Protein AF-A0A2V6ASH2-F1 (afdb_monomer)

Solvent-accessible surface area (backbone atoms only — not comparable to full-atom values): 5348 Å² total; per-residue (Å²): 96,58,68,56,38,51,53,48,44,73,75,46,57,86,55,74,44,80,43,80,43,62,62,40,66,62,49,51,52,53,49,51,52,52,39,62,72,55,83,45,85,81,62,59,97,42,70,69,63,39,57,69,38,68,71,62,45,49,71,47,42,52,70,71,60,44,42,51,43,64,77,65,33,58,70,96,31,51,49,79,43,52,47,68,54,44,72,76,61,115

Sequence (90 aa):
MEEAAARIAAYRRDIKVLVCLRPPVEMVYSWYWYNRNAVVASLPESFEKMMEDPFLRDLGRFARHLRPYLDRFPAENILVVQFDAIRREP

Mean predicted aligned error: 5.71 Å

Nearest PDB structures (foldseek):
  6xkg-assembly2_A  TM=8.705E-01  e=3.396E-03  Homo sapiens
  1gdd-assembly1_A  TM=2.698E-01  e=4.085E+00  Rattus norvegicus

Foldseek 3Di:
DLVVLVVVLVVPQLAAAEAEDEQLVVVLVVVLVVCVVVPVVPADPDPVVLCVPPVSVCSSVVCVVCVSNPVRHPPVRYHYHYPVVVVVPD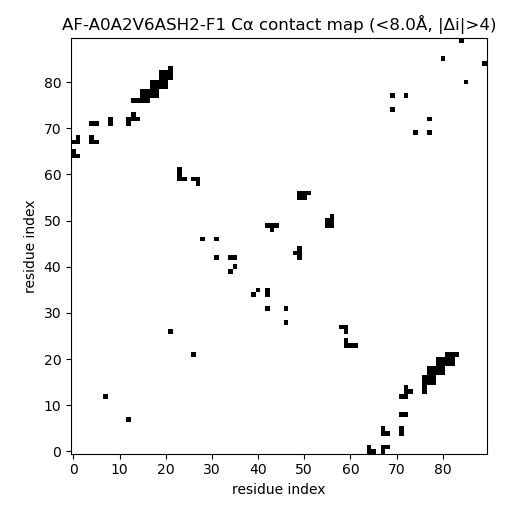

Radius of gyration: 15.62 Å; Cα contacts (8 Å, |Δi|>4): 75; chains: 1; bounding box: 35×33×40 Å

Structure (mmCIF, N/CA/C/O backbone):
data_AF-A0A2V6ASH2-F1
#
_entry.id   AF-A0A2V6ASH2-F1
#
loop_
_atom_site.group_PDB
_atom_site.id
_atom_site.type_symbol
_atom_site.label_atom_id
_atom_site.label_alt_id
_atom_site.label_comp_id
_atom_site.label_asym_id
_atom_site.label_entity_id
_atom_site.label_seq_id
_atom_site.pdbx_PDB_ins_code
_atom_site.Cartn_x
_atom_site.Cartn_y
_atom_site.Cartn_z
_atom_site.occupancy
_atom_site.B_iso_or_equiv
_atom_site.auth_seq_id
_atom_site.auth_comp_id
_atom_site.auth_asym_id
_atom_site.auth_atom_id
_atom_site.pdbx_PDB_model_num
ATOM 1 N N . MET A 1 1 ? 3.176 -9.601 4.941 1.00 62.75 1 MET A N 1
ATOM 2 C CA . MET A 1 1 ? 2.006 -8.782 5.339 1.00 62.75 1 MET A CA 1
ATOM 3 C C . MET A 1 1 ? 1.207 -9.455 6.447 1.00 62.75 1 MET A C 1
ATOM 5 O O . MET A 1 1 ? 1.022 -8.850 7.492 1.00 62.75 1 MET A O 1
ATOM 9 N N . GLU A 1 2 ? 0.793 -10.710 6.274 1.00 74.12 2 GLU A N 1
ATOM 10 C CA . GLU A 1 2 ? -0.024 -11.425 7.267 1.00 74.12 2 GLU A CA 1
ATOM 11 C C . GLU A 1 2 ? 0.631 -11.551 8.651 1.00 74.12 2 GLU A C 1
ATOM 13 O O . GLU A 1 2 ? 0.013 -11.231 9.666 1.00 74.12 2 GLU A O 1
ATOM 18 N N . GLU A 1 3 ? 1.912 -11.918 8.692 1.00 86.75 3 GLU A N 1
ATOM 19 C CA . GLU A 1 3 ? 2.649 -12.040 9.950 1.00 86.75 3 GLU A CA 1
ATOM 20 C C . GLU A 1 3 ? 2.835 -10.687 10.659 1.00 86.75 3 GLU A C 1
ATOM 22 O O . GLU A 1 3 ? 2.735 -10.598 11.882 1.00 86.75 3 GLU A O 1
ATOM 27 N N . ALA A 1 4 ? 3.021 -9.607 9.895 1.00 88.06 4 ALA A N 1
ATOM 28 C CA . ALA A 1 4 ? 3.105 -8.257 10.446 1.00 88.06 4 ALA A CA 1
ATOM 29 C C . ALA A 1 4 ? 1.768 -7.829 11.071 1.00 88.06 4 ALA A C 1
ATOM 31 O O . ALA A 1 4 ? 1.749 -7.372 12.212 1.00 88.06 4 ALA A O 1
ATOM 32 N N . ALA A 1 5 ? 0.646 -8.043 10.375 1.00 88.94 5 ALA A N 1
ATOM 33 C CA . ALA A 1 5 ? -0.684 -7.743 10.903 1.00 88.94 5 ALA A CA 1
ATOM 34 C C . ALA A 1 5 ? -0.982 -8.529 12.193 1.00 88.94 5 ALA A C 1
ATOM 36 O O . ALA A 1 5 ? -1.528 -7.969 13.143 1.00 88.94 5 ALA A O 1
ATOM 37 N N . ALA A 1 6 ? -0.580 -9.804 12.259 1.00 91.19 6 ALA A N 1
ATOM 38 C CA . ALA A 1 6 ? -0.729 -10.630 13.456 1.00 91.19 6 ALA A CA 1
ATOM 39 C C . ALA A 1 6 ? 0.101 -10.106 14.639 1.00 91.19 6 ALA A C 1
ATOM 41 O O . ALA A 1 6 ? -0.428 -9.974 15.740 1.00 91.19 6 ALA A O 1
ATOM 42 N N . ARG A 1 7 ? 1.370 -9.749 14.411 1.00 92.44 7 ARG A N 1
ATOM 43 C CA . ARG A 1 7 ? 2.254 -9.196 15.452 1.00 92.44 7 ARG A CA 1
ATOM 44 C C . ARG A 1 7 ? 1.751 -7.855 15.984 1.00 92.44 7 ARG A C 1
ATOM 46 O O . ARG A 1 7 ? 1.737 -7.650 17.193 1.00 92.44 7 ARG A O 1
ATOM 53 N N . ILE A 1 8 ? 1.290 -6.967 15.101 1.00 91.56 8 ILE A N 1
ATOM 54 C CA . ILE A 1 8 ? 0.725 -5.669 15.500 1.00 91.56 8 ILE A CA 1
ATOM 55 C C . ILE A 1 8 ? -0.541 -5.883 16.337 1.00 91.56 8 ILE A C 1
ATOM 57 O O . ILE A 1 8 ? -0.687 -5.279 17.396 1.00 91.56 8 ILE A O 1
ATOM 61 N N . ALA A 1 9 ? -1.428 -6.784 15.908 1.00 91.00 9 ALA A N 1
ATOM 62 C CA . ALA A 1 9 ? -2.649 -7.103 16.639 1.00 91.00 9 ALA A CA 1
ATOM 63 C C . ALA A 1 9 ? -2.366 -7.741 18.011 1.00 91.00 9 ALA A C 1
ATOM 65 O O . ALA A 1 9 ? -3.074 -7.446 18.971 1.00 91.00 9 ALA A O 1
ATOM 66 N N . ALA A 1 10 ? -1.339 -8.591 18.112 1.00 93.31 10 ALA A N 1
ATOM 67 C CA . ALA A 1 10 ? -0.906 -9.190 19.374 1.00 93.31 10 ALA A CA 1
ATOM 68 C C . ALA A 1 10 ? -0.315 -8.154 20.341 1.00 93.31 10 ALA A C 1
ATOM 70 O O . ALA A 1 10 ? -0.483 -8.281 21.549 1.00 93.31 10 ALA A O 1
ATOM 71 N N . TYR A 1 11 ? 0.348 -7.125 19.812 1.00 93.75 11 TYR A N 1
ATOM 72 C CA . TYR A 1 11 ? 0.861 -6.018 20.610 1.00 93.75 11 TYR A CA 1
ATOM 73 C C . TYR A 1 11 ? -0.264 -5.098 21.101 1.00 93.75 11 TYR A C 1
ATOM 75 O O . TYR A 1 11 ? -0.361 -4.820 22.294 1.00 93.75 11 TYR A O 1
ATOM 83 N N . ARG A 1 12 ? -1.116 -4.614 20.186 1.00 91.06 12 ARG A N 1
ATOM 84 C CA . ARG A 1 12 ? -2.191 -3.668 20.497 1.00 91.06 12 ARG A CA 1
ATOM 85 C C . ARG A 1 12 ? -3.304 -3.704 19.443 1.00 91.06 12 ARG A C 1
ATOM 87 O O . ARG A 1 12 ? -3.097 -3.314 18.295 1.00 91.06 12 ARG A O 1
ATOM 94 N N . ARG A 1 13 ? -4.512 -4.121 19.842 1.00 86.31 13 ARG A N 1
ATOM 95 C CA . ARG A 1 13 ? -5.679 -4.240 18.939 1.00 86.31 13 ARG A CA 1
ATOM 96 C C . ARG A 1 13 ? -6.345 -2.905 18.588 1.00 86.31 13 ARG A C 1
ATOM 98 O O . ARG A 1 13 ? -6.984 -2.823 17.544 1.00 86.31 13 ARG A O 1
ATOM 105 N N . A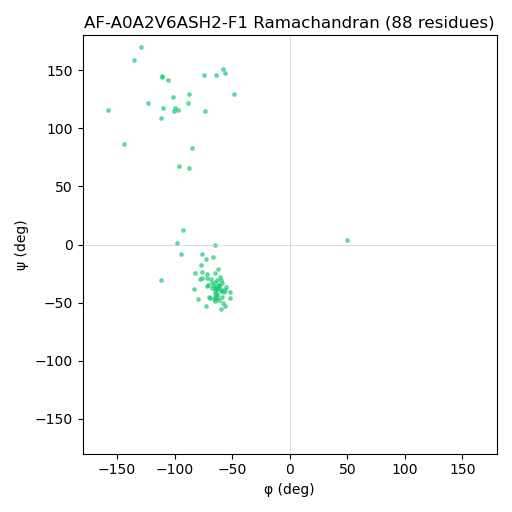SP A 1 14 ? -6.192 -1.871 19.413 1.00 90.88 14 ASP A N 1
ATOM 106 C CA . ASP A 1 14 ? -6.771 -0.531 19.214 1.00 90.88 14 ASP A CA 1
ATOM 107 C C . ASP A 1 14 ? -5.826 0.445 18.487 1.00 90.88 14 ASP A C 1
ATOM 109 O O . ASP A 1 14 ? -6.081 1.648 18.448 1.00 90.88 14 ASP A O 1
ATOM 113 N N . ILE A 1 15 ? -4.730 -0.048 17.901 1.00 93.94 15 ILE A N 1
ATOM 114 C CA . ILE A 1 15 ? -3.797 0.799 17.155 1.00 93.94 15 ILE A CA 1
ATOM 115 C C . ILE A 1 15 ? -4.469 1.401 15.915 1.00 93.94 15 ILE A C 1
ATOM 117 O O . ILE A 1 15 ? -5.286 0.757 15.256 1.00 93.94 15 ILE A O 1
ATOM 121 N N . LYS A 1 16 ? -4.079 2.629 15.571 1.00 93.44 16 LYS A N 1
ATOM 122 C CA . LYS A 1 16 ? -4.466 3.274 14.316 1.00 93.44 16 LYS A CA 1
ATOM 123 C C . LYS A 1 16 ? -3.468 2.903 13.218 1.00 93.44 16 LYS A C 1
ATOM 125 O O . LYS A 1 16 ? -2.259 3.024 13.406 1.00 93.44 16 LYS A O 1
ATOM 130 N N . VAL A 1 17 ? -3.977 2.454 12.078 1.00 93.19 17 VAL A N 1
ATOM 131 C CA . VAL A 1 17 ? -3.218 2.074 10.886 1.00 93.19 17 VAL A CA 1
ATOM 132 C C . VAL A 1 17 ? -3.493 3.109 9.800 1.00 93.19 17 VAL A C 1
ATOM 134 O O . VAL A 1 17 ? -4.627 3.265 9.355 1.00 93.19 17 VAL A O 1
ATOM 137 N N . LEU A 1 18 ? -2.452 3.812 9.364 1.00 93.62 18 LEU A N 1
ATOM 138 C CA . LEU A 1 18 ? -2.513 4.723 8.225 1.00 93.62 18 LEU A CA 1
ATOM 139 C C . LEU A 1 18 ? -1.907 4.032 7.004 1.00 93.62 18 LEU A C 1
ATOM 141 O O . LEU A 1 18 ? -0.769 3.565 7.054 1.00 93.62 18 LEU A O 1
ATOM 145 N N . VAL A 1 19 ? -2.649 3.991 5.901 1.00 91.75 19 VAL A N 1
ATOM 146 C CA . VAL A 1 19 ? -2.188 3.435 4.628 1.00 91.75 19 VAL A CA 1
ATOM 147 C C . VAL A 1 19 ? -2.302 4.499 3.555 1.00 91.75 19 VAL A C 1
ATOM 149 O O . VAL A 1 19 ? -3.392 4.985 3.275 1.00 91.75 19 VAL A O 1
ATOM 152 N N . CYS A 1 20 ? -1.183 4.818 2.913 1.00 91.12 20 CYS A N 1
ATOM 153 C CA . CYS A 1 20 ? -1.158 5.703 1.758 1.00 91.12 20 CYS A CA 1
ATOM 154 C C . CYS A 1 20 ? -1.090 4.878 0.471 1.00 91.12 20 CYS A C 1
ATOM 156 O O . CYS A 1 20 ? -0.137 4.128 0.257 1.00 91.12 20 CYS A O 1
ATOM 158 N N . LEU A 1 21 ? -2.117 4.995 -0.370 1.00 89.94 21 LEU A N 1
ATOM 159 C CA . LEU A 1 21 ? -2.219 4.306 -1.652 1.00 89.94 21 LEU A CA 1
ATOM 160 C C . LEU A 1 21 ? -2.100 5.302 -2.803 1.00 89.94 21 LEU A C 1
ATOM 162 O O . LEU A 1 21 ? -2.620 6.410 -2.749 1.00 89.94 21 LEU A O 1
ATOM 166 N N . ARG A 1 22 ? -1.468 4.863 -3.885 1.00 89.38 22 ARG A N 1
ATOM 167 C CA . ARG A 1 22 ? -1.460 5.533 -5.191 1.00 89.38 22 ARG A CA 1
ATOM 168 C C . ARG A 1 22 ? -1.838 4.505 -6.263 1.00 89.38 22 ARG A C 1
ATOM 170 O O . ARG A 1 22 ? -1.873 3.315 -5.925 1.00 89.38 22 ARG A O 1
ATOM 177 N N . PRO A 1 23 ? -2.109 4.895 -7.519 1.00 89.69 23 PRO A N 1
ATOM 178 C CA . PRO A 1 23 ? -2.419 3.935 -8.572 1.00 89.69 23 PRO A CA 1
ATOM 179 C C . PRO A 1 23 ? -1.398 2.780 -8.594 1.00 89.69 23 PRO A C 1
ATOM 181 O O . PRO A 1 23 ? -0.189 3.028 -8.569 1.00 89.69 23 PRO A O 1
ATOM 184 N N . PRO A 1 24 ? -1.839 1.507 -8.597 1.00 88.81 24 PRO A N 1
ATOM 185 C CA . PRO A 1 24 ? -0.946 0.366 -8.388 1.00 88.81 24 PRO A CA 1
ATOM 186 C C . PRO A 1 24 ? 0.135 0.267 -9.465 1.00 88.81 24 PRO A C 1
ATOM 188 O O . PRO A 1 24 ? 1.271 -0.079 -9.158 1.00 88.81 24 PRO A O 1
ATOM 191 N N . VAL A 1 25 ? -0.189 0.625 -10.710 1.00 89.00 25 VAL A N 1
ATOM 192 C CA . VAL A 1 25 ? 0.774 0.640 -11.819 1.00 89.00 25 VAL A CA 1
ATOM 193 C C . VAL A 1 25 ? 1.869 1.677 -11.577 1.00 89.00 25 VAL A C 1
ATOM 195 O O . VAL A 1 25 ? 3.046 1.341 -11.645 1.00 89.00 25 VAL A O 1
ATOM 198 N N . GLU A 1 26 ? 1.502 2.908 -11.215 1.00 89.25 26 GLU A N 1
ATOM 199 C CA . GLU A 1 26 ? 2.468 3.961 -10.872 1.00 89.25 26 GLU A CA 1
ATOM 200 C C . GLU A 1 26 ? 3.312 3.575 -9.656 1.00 89.25 26 GLU A C 1
ATOM 202 O O . GLU A 1 26 ? 4.509 3.865 -9.589 1.00 89.25 26 GLU A O 1
ATOM 207 N N . MET A 1 27 ? 2.697 2.863 -8.706 1.00 90.62 27 MET A N 1
ATOM 208 C CA . MET A 1 27 ? 3.382 2.323 -7.546 1.00 90.62 27 MET A CA 1
ATOM 209 C C . MET A 1 27 ? 4.499 1.368 -7.918 1.00 90.62 27 MET A C 1
ATOM 211 O O . MET A 1 27 ? 5.649 1.627 -7.549 1.00 90.62 27 MET A O 1
ATOM 215 N N . VAL A 1 28 ? 4.166 0.338 -8.685 1.00 90.06 28 VAL A N 1
ATOM 216 C CA . VAL A 1 28 ? 5.117 -0.684 -9.115 1.00 90.06 28 VAL A CA 1
ATOM 217 C C . VAL A 1 28 ? 6.157 -0.091 -10.076 1.00 90.06 28 VAL A C 1
ATOM 219 O O . VAL A 1 28 ? 7.336 -0.409 -9.963 1.00 90.06 28 VAL A O 1
ATOM 222 N N . TYR A 1 29 ? 5.771 0.838 -10.955 1.00 90.00 29 TYR A N 1
ATOM 223 C CA . TYR A 1 29 ? 6.693 1.502 -11.883 1.00 90.00 29 TYR A CA 1
ATOM 224 C C . TYR A 1 29 ? 7.745 2.357 -11.166 1.00 90.00 29 TYR A C 1
ATOM 226 O O . TYR A 1 29 ? 8.937 2.270 -11.462 1.00 90.00 29 TYR A O 1
ATOM 234 N N . SER A 1 30 ? 7.348 3.159 -10.175 1.00 88.00 30 SER A N 1
ATOM 235 C CA . SER A 1 30 ? 8.329 3.925 -9.399 1.00 88.00 30 SER A CA 1
ATOM 236 C C . SER A 1 30 ? 9.153 3.035 -8.460 1.00 88.00 30 SER A C 1
ATOM 238 O O . SER A 1 30 ? 10.314 3.359 -8.218 1.00 88.00 30 SER A O 1
ATOM 240 N N . TRP A 1 31 ? 8.616 1.905 -7.983 1.00 88.56 31 TRP A N 1
ATOM 241 C CA . TRP A 1 31 ? 9.397 0.901 -7.248 1.00 88.56 31 TRP A CA 1
ATOM 242 C C . TRP A 1 31 ? 10.469 0.256 -8.139 1.00 88.56 31 TRP A C 1
ATOM 244 O O . TRP A 1 31 ? 11.615 0.119 -7.709 1.00 88.56 31 TRP A O 1
ATOM 254 N N . TYR A 1 32 ? 10.130 -0.065 -9.391 1.00 88.50 32 TYR A N 1
ATOM 255 C CA . TYR A 1 32 ? 11.062 -0.593 -10.388 1.00 88.50 32 TYR A CA 1
ATOM 256 C C . TYR A 1 32 ? 12.258 0.343 -10.599 1.00 88.50 32 TYR A C 1
ATOM 258 O O . TYR A 1 32 ? 13.406 -0.070 -10.436 1.00 88.50 32 TYR A O 1
ATOM 266 N N . TRP A 1 33 ? 12.000 1.623 -10.882 1.00 87.75 33 TRP A N 1
ATOM 267 C CA . TRP A 1 33 ? 13.065 2.610 -11.080 1.00 87.75 33 TRP A CA 1
ATOM 268 C C . TRP A 1 33 ? 13.884 2.871 -9.821 1.00 87.75 33 TRP A C 1
ATOM 270 O O . TRP A 1 33 ? 15.104 2.996 -9.909 1.00 87.75 33 TRP A O 1
ATOM 280 N N . TYR A 1 34 ? 13.239 2.919 -8.653 1.00 86.19 34 TYR A N 1
ATOM 281 C CA . TYR A 1 34 ? 13.944 3.081 -7.385 1.00 86.19 34 TYR A CA 1
ATOM 282 C C . TYR A 1 34 ? 14.964 1.957 -7.168 1.00 86.19 34 TYR A C 1
ATOM 284 O O . TYR A 1 34 ? 16.131 2.239 -6.929 1.00 86.19 34 TYR A O 1
ATOM 292 N N . ASN A 1 35 ? 14.558 0.696 -7.329 1.00 84.38 35 ASN A N 1
ATOM 293 C CA . ASN A 1 35 ? 15.434 -0.459 -7.113 1.00 84.38 35 ASN A CA 1
ATOM 294 C C . ASN A 1 35 ? 16.490 -0.621 -8.214 1.00 84.38 35 ASN A C 1
ATOM 296 O O . ASN A 1 35 ? 17.625 -0.984 -7.917 1.00 84.38 35 ASN A O 1
ATOM 300 N N . ARG A 1 36 ? 16.154 -0.300 -9.471 1.00 81.25 36 ARG A N 1
ATOM 301 C CA . ARG A 1 36 ? 17.119 -0.308 -10.581 1.00 81.25 36 ARG A CA 1
ATOM 302 C C . ARG A 1 36 ? 18.233 0.720 -10.372 1.00 81.25 36 ARG A C 1
ATOM 304 O O . ARG A 1 36 ? 19.387 0.439 -10.680 1.00 81.25 36 ARG A O 1
ATOM 311 N N . ASN A 1 37 ? 17.891 1.890 -9.833 1.00 80.50 37 ASN A N 1
ATOM 312 C CA . ASN A 1 37 ? 18.865 2.927 -9.490 1.00 80.50 37 ASN A CA 1
ATOM 313 C C . ASN A 1 37 ? 19.611 2.614 -8.182 1.00 80.50 37 ASN A C 1
ATOM 315 O O . ASN A 1 37 ? 20.760 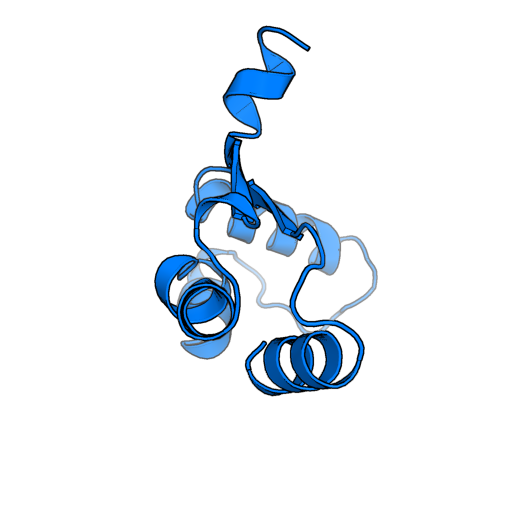3.014 -8.014 1.00 80.50 37 ASN A O 1
ATOM 319 N N . ALA A 1 38 ? 18.974 1.897 -7.256 1.00 70.56 38 ALA A N 1
ATOM 320 C CA . ALA A 1 38 ? 19.518 1.562 -5.948 1.00 70.56 38 ALA A CA 1
ATOM 321 C C . ALA A 1 38 ? 20.165 0.168 -5.927 1.00 70.56 38 ALA A C 1
ATOM 323 O O . ALA A 1 38 ? 19.655 -0.704 -5.249 1.00 70.56 38 ALA A O 1
ATOM 324 N N . VAL A 1 39 ? 21.282 -0.050 -6.637 1.00 61.41 39 VAL A N 1
ATOM 325 C CA . VAL A 1 39 ? 22.250 -1.180 -6.481 1.00 61.41 39 VAL A CA 1
ATOM 326 C C . VAL A 1 39 ? 21.665 -2.619 -6.443 1.00 61.41 39 VAL A C 1
ATOM 328 O O . VAL A 1 39 ? 22.409 -3.587 -6.299 1.00 61.41 39 VAL A O 1
ATOM 331 N N . VAL A 1 40 ? 20.360 -2.834 -6.630 1.00 61.16 40 VAL A N 1
ATOM 332 C CA . VAL A 1 40 ? 19.750 -4.163 -6.744 1.00 61.16 40 VAL A CA 1
ATOM 333 C C . VAL A 1 40 ? 19.879 -4.573 -8.204 1.00 61.16 40 VAL A C 1
ATOM 335 O O . VAL A 1 40 ? 18.980 -4.397 -9.023 1.00 61.16 40 VAL A O 1
ATOM 338 N N . ALA A 1 41 ? 21.054 -5.104 -8.537 1.00 58.53 41 ALA A N 1
ATOM 339 C CA . ALA A 1 41 ? 21.433 -5.519 -9.886 1.00 58.53 41 ALA A CA 1
ATOM 340 C C . ALA A 1 41 ? 20.601 -6.694 -10.451 1.00 58.53 41 ALA A C 1
ATOM 342 O O . ALA A 1 41 ? 20.846 -7.123 -11.573 1.00 58.53 41 ALA A O 1
ATOM 343 N N . SER A 1 42 ? 19.638 -7.233 -9.693 1.00 70.50 42 SER A N 1
ATOM 344 C CA . SER A 1 42 ? 18.850 -8.414 -10.068 1.00 70.50 42 SER A CA 1
ATOM 345 C C . SER A 1 42 ? 17.480 -8.110 -10.680 1.00 70.50 42 SER A C 1
ATOM 347 O O . SER A 1 42 ? 16.749 -9.049 -10.995 1.00 70.50 42 SER A O 1
ATOM 349 N N . LEU A 1 43 ? 17.098 -6.839 -10.853 1.00 78.38 43 LEU A N 1
ATOM 350 C CA . LEU A 1 43 ? 15.835 -6.528 -11.523 1.00 78.38 43 LEU A CA 1
ATOM 351 C C . LEU A 1 43 ? 15.912 -6.749 -13.042 1.00 78.38 43 LEU A C 1
ATOM 353 O O . LEU A 1 43 ? 16.943 -6.460 -13.652 1.00 78.38 43 LEU A O 1
ATOM 357 N N . PRO A 1 44 ? 14.808 -7.188 -13.679 1.00 82.81 44 PRO A N 1
ATOM 358 C CA . PRO A 1 44 ? 14.743 -7.305 -15.129 1.00 82.81 44 PRO A CA 1
ATOM 359 C C . PRO A 1 44 ? 15.017 -5.984 -15.860 1.00 82.81 44 PRO A C 1
ATOM 361 O O . PRO A 1 44 ? 14.715 -4.886 -15.385 1.00 82.81 44 PRO A O 1
ATOM 364 N N . GLU A 1 45 ? 15.552 -6.092 -17.073 1.00 84.56 45 GLU A N 1
ATOM 365 C CA . GLU A 1 45 ? 15.986 -4.951 -17.896 1.00 84.56 45 GLU A CA 1
ATOM 366 C C . GLU A 1 45 ? 14.858 -3.987 -18.288 1.00 84.56 45 GLU A C 1
ATOM 368 O O . GLU A 1 45 ? 15.132 -2.830 -18.623 1.00 84.56 45 GLU A O 1
ATOM 373 N N . SER A 1 46 ? 13.606 -4.449 -18.246 1.00 88.56 4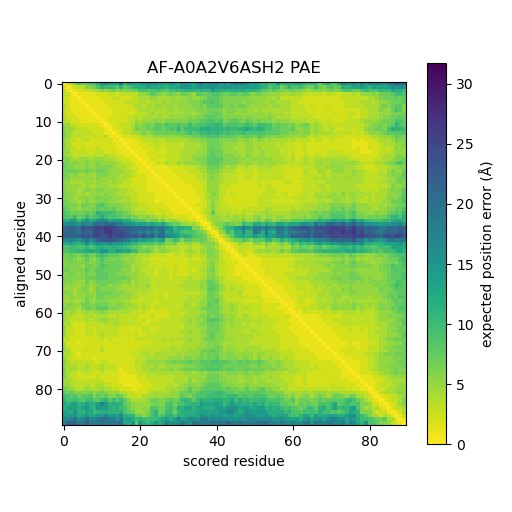6 SER A N 1
ATOM 374 C CA . SER A 1 46 ? 12.419 -3.642 -18.513 1.00 88.56 46 SER A CA 1
ATOM 375 C C . SER A 1 46 ? 11.314 -3.899 -17.491 1.00 88.56 46 SER A C 1
ATOM 377 O O . SER A 1 46 ? 11.270 -4.942 -16.831 1.00 88.56 46 SER A O 1
ATOM 379 N N . PHE A 1 47 ? 10.405 -2.931 -17.379 1.00 87.75 47 PHE A N 1
ATOM 380 C CA . PHE A 1 47 ? 9.222 -3.039 -16.532 1.00 87.75 47 PHE A CA 1
ATOM 381 C C . PHE A 1 47 ? 8.304 -4.175 -17.001 1.00 87.75 47 PHE A C 1
ATOM 383 O O . PHE A 1 47 ? 7.777 -4.920 -16.186 1.00 87.75 47 PHE A O 1
ATOM 390 N N . GLU A 1 48 ? 8.159 -4.364 -18.310 1.00 90.44 48 GLU A N 1
ATOM 391 C CA . GLU A 1 48 ? 7.331 -5.411 -18.910 1.00 90.44 48 GLU A CA 1
ATOM 392 C C . GLU A 1 48 ? 7.821 -6.803 -18.503 1.00 90.44 48 GLU A C 1
ATOM 394 O O . GLU A 1 48 ? 7.023 -7.595 -18.011 1.00 90.44 48 GLU A O 1
ATOM 399 N N . LYS A 1 49 ? 9.136 -7.064 -18.600 1.00 89.69 49 LYS A N 1
ATOM 400 C CA . LYS A 1 49 ? 9.743 -8.325 -18.139 1.00 89.69 49 LYS A CA 1
ATOM 401 C C . LYS A 1 49 ? 9.546 -8.533 -16.637 1.00 89.69 49 LYS A C 1
ATOM 403 O O . LYS A 1 49 ? 9.316 -9.646 -16.186 1.00 89.69 49 LYS A O 1
ATOM 408 N N . MET A 1 50 ? 9.612 -7.463 -15.844 1.00 88.56 50 MET A N 1
ATOM 409 C CA . MET A 1 50 ? 9.326 -7.534 -14.409 1.00 88.56 50 MET A CA 1
ATOM 410 C C . MET A 1 50 ? 7.871 -7.932 -14.127 1.00 88.56 50 MET A C 1
ATOM 412 O O . MET A 1 50 ? 7.609 -8.680 -13.190 1.00 88.56 50 MET A O 1
ATOM 416 N N . MET A 1 51 ? 6.923 -7.467 -14.940 1.00 89.38 51 MET A N 1
ATOM 417 C CA . MET A 1 51 ? 5.503 -7.783 -14.779 1.00 89.38 51 MET A CA 1
ATOM 418 C C . MET A 1 51 ? 5.137 -9.225 -15.167 1.00 89.38 51 MET A C 1
ATOM 420 O O . MET A 1 51 ? 4.034 -9.671 -14.830 1.00 89.38 51 MET A O 1
ATOM 424 N N . GLU A 1 52 ? 6.038 -9.953 -15.834 1.00 90.62 52 GLU A N 1
ATOM 425 C CA . GLU A 1 52 ? 5.911 -11.397 -16.071 1.00 90.62 52 GLU A CA 1
ATOM 426 C C . GLU A 1 52 ? 6.127 -12.211 -14.787 1.00 90.62 52 GLU A C 1
ATOM 428 O O . GLU A 1 52 ? 5.555 -13.293 -14.658 1.00 90.62 52 GLU A O 1
ATOM 433 N N . ASP A 1 53 ? 6.874 -11.680 -13.810 1.00 87.88 53 ASP A N 1
ATOM 434 C CA . ASP A 1 53 ? 7.049 -12.309 -12.502 1.00 87.88 53 ASP A CA 1
ATOM 435 C C . ASP A 1 53 ? 5.755 -12.171 -11.666 1.00 87.88 53 ASP A C 1
ATOM 437 O O . ASP A 1 53 ? 5.365 -11.058 -11.274 1.00 87.88 53 ASP A O 1
ATOM 441 N N . PRO A 1 54 ? 5.072 -13.287 -11.335 1.00 87.62 54 PRO A N 1
ATOM 442 C CA . PRO A 1 54 ? 3.844 -13.255 -10.549 1.00 87.62 54 PRO A CA 1
ATOM 443 C C . PRO A 1 54 ? 4.025 -12.633 -9.161 1.00 87.62 54 PRO A C 1
ATOM 445 O O . PRO A 1 54 ? 3.077 -12.040 -8.641 1.00 87.62 54 PRO A O 1
ATOM 448 N N . PHE A 1 55 ? 5.212 -12.760 -8.561 1.00 84.38 55 PHE A N 1
ATOM 449 C CA . PHE A 1 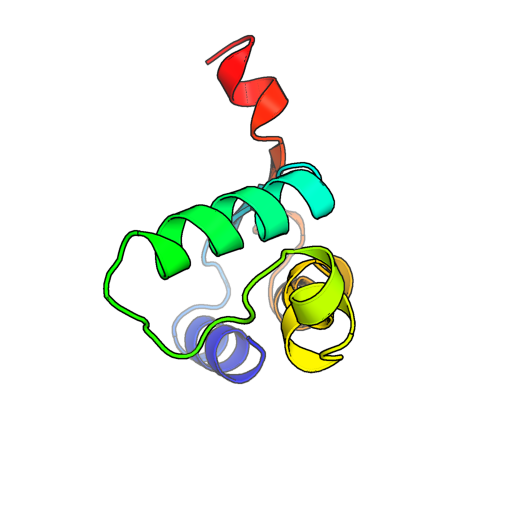55 ? 5.533 -12.202 -7.252 1.00 84.38 55 PHE A CA 1
ATOM 450 C C . PHE A 1 55 ? 5.614 -10.676 -7.308 1.00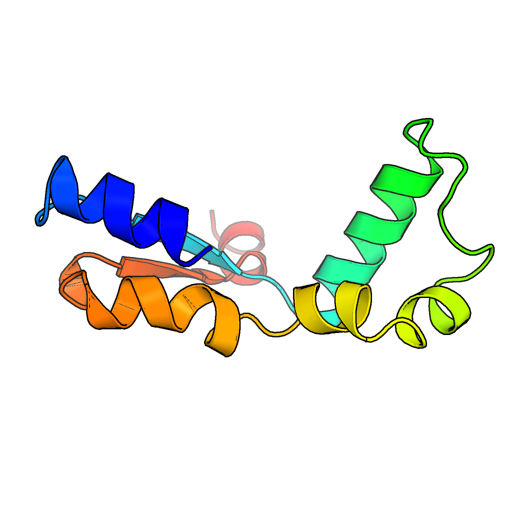 84.38 55 PHE A C 1
ATOM 452 O O . PHE A 1 55 ? 5.008 -9.990 -6.484 1.00 84.38 55 PHE A O 1
ATOM 459 N N . LEU A 1 56 ? 6.286 -10.130 -8.323 1.00 83.94 56 LEU A N 1
ATOM 460 C CA . LEU A 1 56 ? 6.414 -8.681 -8.504 1.00 83.94 56 LEU A CA 1
ATOM 461 C C . LEU A 1 56 ? 5.086 -8.053 -8.932 1.00 83.94 56 LEU A C 1
ATOM 463 O O . LEU A 1 56 ? 4.720 -6.977 -8.458 1.00 83.94 56 LEU A O 1
ATOM 467 N N . ARG A 1 57 ? 4.290 -8.766 -9.732 1.00 87.06 57 ARG A N 1
ATOM 468 C CA . ARG A 1 57 ? 2.917 -8.361 -10.051 1.00 87.06 57 ARG A CA 1
ATOM 469 C C . ARG A 1 57 ? 2.006 -8.337 -8.819 1.00 87.06 57 ARG A C 1
ATOM 471 O O . ARG A 1 57 ? 1.079 -7.523 -8.767 1.00 87.06 57 ARG A O 1
ATOM 478 N N . ASP A 1 58 ? 2.249 -9.194 -7.827 1.00 89.31 58 ASP A N 1
ATOM 479 C CA . ASP A 1 58 ? 1.460 -9.235 -6.590 1.00 89.31 58 ASP A CA 1
ATOM 480 C C . ASP A 1 58 ? 1.604 -7.947 -5.765 1.00 89.31 58 ASP A C 1
ATOM 482 O O . ASP A 1 58 ? 0.669 -7.588 -5.053 1.00 89.31 58 ASP A O 1
ATOM 486 N N . LEU A 1 59 ? 2.702 -7.191 -5.913 1.00 85.38 59 LEU A N 1
ATOM 487 C CA . LEU A 1 59 ? 2.924 -5.914 -5.216 1.00 85.38 59 LEU A CA 1
ATOM 488 C C . LEU A 1 59 ? 1.785 -4.908 -5.448 1.00 85.38 59 LEU A C 1
ATOM 490 O O . LEU A 1 59 ? 1.395 -4.186 -4.533 1.00 85.38 59 LEU A O 1
ATOM 494 N N . GLY A 1 60 ? 1.208 -4.887 -6.653 1.00 87.69 60 GLY A N 1
ATOM 495 C CA . GLY A 1 60 ? 0.093 -4.001 -7.002 1.00 87.69 60 GLY A CA 1
ATOM 496 C C . GLY A 1 60 ? -1.267 -4.433 -6.439 1.00 87.69 60 GLY A C 1
ATOM 497 O O . GLY A 1 60 ? -2.243 -3.692 -6.553 1.00 87.69 60 GLY A O 1
ATOM 498 N N . ARG A 1 61 ? -1.382 -5.622 -5.833 1.00 90.00 61 ARG A N 1
ATOM 499 C CA . ARG A 1 61 ? -2.656 -6.161 -5.330 1.00 90.00 61 ARG A CA 1
ATOM 500 C C . ARG A 1 61 ? -2.941 -5.703 -3.903 1.00 90.00 61 ARG A C 1
ATOM 502 O O . ARG A 1 61 ? -3.027 -6.511 -2.981 1.00 90.00 61 ARG A O 1
ATOM 509 N N . PHE A 1 62 ? -3.150 -4.402 -3.716 1.00 89.56 62 PHE A N 1
ATOM 510 C CA . PHE A 1 62 ? -3.365 -3.809 -2.390 1.00 89.56 62 PHE A CA 1
ATOM 511 C C . PHE A 1 62 ? -4.463 -4.489 -1.573 1.00 89.56 62 PHE A C 1
ATOM 513 O O . PHE A 1 62 ? -4.266 -4.731 -0.390 1.00 89.56 62 PHE A O 1
ATOM 520 N N . ALA A 1 63 ? -5.583 -4.868 -2.197 1.00 88.62 63 ALA A N 1
ATOM 521 C CA . ALA A 1 63 ? -6.671 -5.557 -1.503 1.00 88.62 63 ALA A CA 1
ATOM 522 C C . ALA A 1 63 ? -6.212 -6.865 -0.831 1.00 88.62 63 ALA A C 1
ATOM 524 O O . ALA A 1 63 ? -6.585 -7.132 0.309 1.00 88.62 63 ALA A O 1
ATOM 525 N N . ARG A 1 64 ? -5.353 -7.648 -1.501 1.00 90.62 64 ARG A N 1
ATOM 526 C CA . ARG A 1 64 ? -4.774 -8.888 -0.958 1.00 90.62 64 ARG A CA 1
ATOM 527 C C . ARG A 1 64 ? -3.892 -8.598 0.255 1.00 90.62 64 ARG A C 1
ATOM 529 O O . ARG A 1 64 ? -3.993 -9.291 1.261 1.00 90.62 64 ARG A O 1
ATOM 536 N N . HIS A 1 65 ? -3.065 -7.559 0.172 1.00 90.06 65 HIS A N 1
ATOM 537 C CA . HIS A 1 65 ? -2.121 -7.185 1.232 1.00 90.06 65 HIS A CA 1
ATOM 538 C C . HIS A 1 65 ? -2.776 -6.480 2.420 1.00 90.06 65 HIS A C 1
ATOM 540 O O . HIS A 1 65 ? -2.294 -6.606 3.544 1.00 90.06 65 HIS A O 1
ATOM 546 N N . LEU A 1 66 ? -3.884 -5.773 2.189 1.00 91.31 66 LEU A N 1
ATOM 547 C CA . LEU A 1 66 ? -4.663 -5.087 3.220 1.00 91.31 66 LEU A CA 1
ATOM 548 C C . LEU A 1 66 ? -5.631 -6.009 3.950 1.00 91.31 66 LEU A C 1
ATOM 550 O O . LEU A 1 66 ? -5.980 -5.733 5.097 1.00 91.31 66 LEU A O 1
ATOM 554 N N . ARG A 1 67 ? -6.043 -7.117 3.325 1.00 92.94 67 ARG A N 1
ATOM 555 C CA . ARG A 1 67 ? -7.019 -8.040 3.906 1.00 92.94 67 ARG A CA 1
ATOM 556 C C . ARG A 1 67 ? -6.664 -8.500 5.330 1.00 92.94 67 ARG A C 1
ATOM 558 O O . ARG A 1 67 ? -7.521 -8.363 6.198 1.00 92.94 67 ARG A O 1
ATOM 565 N N . PRO A 1 68 ? -5.415 -8.906 5.639 1.00 93.06 68 PRO A N 1
ATOM 566 C CA . PRO A 1 68 ? -5.048 -9.312 6.994 1.00 93.06 68 PRO A CA 1
ATOM 567 C C . PRO A 1 68 ? -5.223 -8.219 8.056 1.00 93.06 68 PRO A C 1
ATOM 569 O O . PRO A 1 68 ? -5.425 -8.554 9.223 1.00 93.06 68 PRO A O 1
ATOM 572 N N . TYR A 1 69 ? -5.119 -6.944 7.667 1.00 92.38 69 TYR A N 1
ATOM 573 C CA . TYR A 1 69 ? -5.327 -5.800 8.552 1.00 92.38 69 TYR A CA 1
ATOM 574 C C . TYR A 1 69 ? -6.820 -5.535 8.743 1.00 92.38 69 TYR A C 1
ATOM 576 O O . TYR A 1 69 ? -7.272 -5.424 9.879 1.00 92.38 69 TYR A O 1
ATOM 584 N N . LEU A 1 70 ? -7.592 -5.528 7.654 1.00 91.44 70 LEU A N 1
ATOM 585 C CA . LEU A 1 70 ? -9.050 -5.374 7.695 1.00 91.44 70 LEU A CA 1
ATOM 586 C C . LEU A 1 70 ? -9.733 -6.472 8.527 1.00 91.44 70 LEU A C 1
ATOM 588 O O . LEU A 1 70 ? -10.721 -6.202 9.197 1.00 91.44 70 LEU A O 1
ATOM 592 N N . ASP A 1 71 ? -9.189 -7.691 8.529 1.00 93.19 71 ASP A N 1
ATOM 593 C CA . ASP A 1 71 ? -9.729 -8.803 9.322 1.00 93.19 71 ASP A CA 1
ATOM 594 C C . ASP A 1 71 ? -9.372 -8.711 10.826 1.00 93.19 71 ASP A C 1
ATOM 596 O O . ASP A 1 71 ? -9.971 -9.403 11.650 1.00 93.19 71 ASP A O 1
ATOM 600 N N . ARG A 1 72 ? -8.372 -7.903 11.216 1.00 92.00 72 ARG A N 1
ATOM 601 C CA . ARG A 1 72 ? -7.833 -7.858 12.596 1.00 92.00 72 ARG A CA 1
ATOM 602 C C . ARG A 1 72 ? -8.128 -6.558 13.338 1.00 92.00 72 ARG A C 1
ATOM 604 O O . ARG A 1 72 ? -8.245 -6.596 14.569 1.00 92.00 72 ARG A O 1
ATOM 611 N N . PHE A 1 73 ? -8.233 -5.441 12.626 1.00 93.19 73 PHE A N 1
ATOM 612 C CA . PHE A 1 73 ? -8.477 -4.118 13.196 1.00 93.19 73 PHE A CA 1
ATOM 613 C C . PHE A 1 73 ? -9.877 -3.619 12.820 1.00 93.19 73 PHE A C 1
ATOM 615 O O . PHE A 1 73 ? -10.332 -3.882 11.707 1.00 93.19 73 PHE A O 1
ATOM 622 N N . PRO A 1 74 ? -10.550 -2.877 13.715 1.00 92.06 74 PRO A N 1
ATOM 623 C CA . PRO A 1 74 ? -11.785 -2.178 13.377 1.00 92.06 74 PRO A CA 1
ATOM 624 C C . PRO A 1 74 ? -11.590 -1.233 12.182 1.00 92.06 74 PRO A C 1
ATOM 626 O O . PRO A 1 74 ? -10.514 -0.652 12.014 1.00 92.06 74 PRO A O 1
ATOM 629 N N . ALA A 1 75 ? -12.622 -1.051 11.358 1.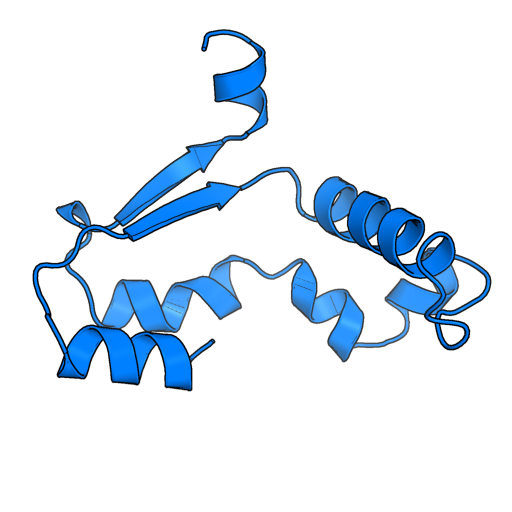00 90.62 75 ALA A N 1
ATOM 630 C CA . ALA A 1 75 ? -12.532 -0.216 10.158 1.00 90.62 75 ALA A CA 1
ATOM 631 C C . ALA A 1 75 ? -12.202 1.250 10.499 1.00 90.62 75 ALA A C 1
ATOM 633 O O . ALA A 1 75 ? -11.403 1.881 9.817 1.00 90.62 75 ALA A O 1
ATOM 634 N N . GLU A 1 76 ? -12.723 1.765 11.614 1.00 93.62 76 GLU A N 1
ATOM 635 C CA . GLU A 1 76 ? -12.441 3.099 12.158 1.00 93.62 76 GLU A CA 1
ATOM 636 C C . GLU A 1 76 ? -10.991 3.289 12.641 1.00 93.62 76 GLU A C 1
ATOM 638 O O . GLU A 1 76 ? -10.560 4.404 12.965 1.00 93.62 76 GLU A O 1
ATOM 643 N N . ASN A 1 77 ? -10.227 2.199 12.729 1.00 94.31 77 ASN A N 1
ATOM 644 C CA . ASN A 1 77 ? -8.806 2.227 13.039 1.00 94.31 77 ASN A CA 1
ATOM 645 C C . ASN A 1 77 ? -7.933 2.218 11.785 1.00 94.31 77 ASN A C 1
ATOM 647 O O . ASN A 1 77 ? -6.731 2.423 11.921 1.00 94.31 77 ASN A O 1
ATOM 651 N N . ILE A 1 78 ? -8.494 2.018 10.591 1.00 94.50 78 ILE A N 1
ATOM 652 C CA . ILE A 1 78 ? -7.737 1.984 9.341 1.00 94.50 78 ILE A CA 1
ATOM 653 C C . ILE A 1 78 ? -8.111 3.199 8.495 1.00 94.50 78 ILE A C 1
ATOM 655 O O . ILE A 1 78 ? -9.191 3.271 7.915 1.00 94.50 78 ILE A O 1
ATOM 659 N N . LEU A 1 79 ? -7.181 4.143 8.382 1.00 93.81 79 LEU A N 1
ATOM 660 C CA . LEU A 1 79 ? -7.311 5.284 7.487 1.00 93.81 79 LEU A CA 1
ATOM 661 C C . LEU A 1 79 ? -6.567 4.989 6.184 1.00 93.81 79 LEU A C 1
ATOM 663 O O . LEU A 1 79 ? -5.344 4.847 6.177 1.00 93.81 79 LEU A O 1
ATOM 667 N N . VAL A 1 80 ? -7.307 4.912 5.078 1.00 91.44 80 VAL A N 1
ATOM 668 C CA . VAL A 1 80 ? -6.739 4.782 3.731 1.00 91.44 80 VAL A CA 1
ATOM 669 C C . VAL A 1 80 ? -6.764 6.147 3.056 1.00 91.44 80 VAL A C 1
ATOM 671 O O . VAL A 1 80 ? -7.833 6.682 2.774 1.00 91.44 80 VAL A O 1
ATOM 674 N N . VAL A 1 81 ? -5.588 6.700 2.781 1.00 91.06 81 VAL A N 1
ATOM 675 C CA . VAL A 1 81 ? -5.423 7.975 2.077 1.00 91.06 81 VAL A CA 1
ATOM 676 C C . VAL A 1 81 ? -4.936 7.747 0.654 1.00 91.06 81 VAL A C 1
ATOM 678 O O . VAL A 1 81 ? -4.114 6.867 0.393 1.00 91.06 81 VAL A O 1
ATOM 681 N N . GLN A 1 82 ? -5.449 8.545 -0.279 1.00 85.12 82 GLN A N 1
ATOM 682 C CA . GLN A 1 82 ? -4.973 8.571 -1.659 1.00 85.12 82 GLN A CA 1
ATOM 683 C C . GLN A 1 82 ? -3.830 9.582 -1.756 1.00 85.12 82 GLN A C 1
ATOM 685 O O . GLN A 1 82 ? -4.014 10.761 -1.456 1.00 85.12 82 GLN A O 1
ATOM 690 N N . PHE A 1 83 ? -2.656 9.138 -2.192 1.00 82.19 83 PHE A N 1
ATOM 691 C CA . PHE A 1 83 ? -1.477 9.987 -2.341 1.00 82.19 83 PHE A CA 1
ATOM 692 C C . PHE A 1 83 ? -1.748 11.188 -3.256 1.00 82.19 83 PHE A C 1
ATOM 694 O O . PHE A 1 83 ? -1.329 12.303 -2.956 1.00 82.19 83 PHE A O 1
ATOM 701 N N . ASP A 1 84 ? -2.507 10.982 -4.335 1.00 75.00 84 ASP A N 1
ATOM 702 C CA . ASP A 1 84 ? -2.870 12.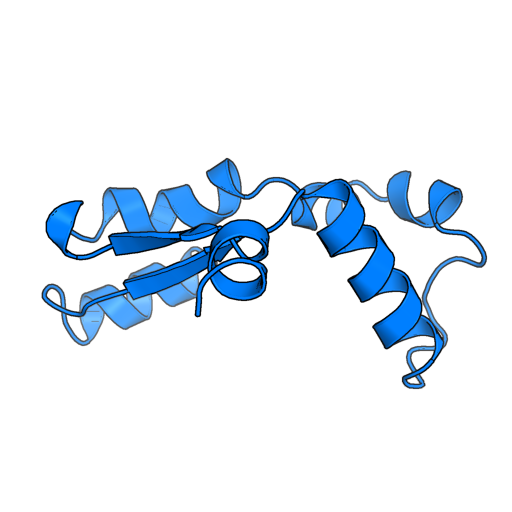055 -5.265 1.00 75.00 84 ASP A CA 1
ATOM 703 C C . ASP A 1 84 ? -3.750 13.130 -4.626 1.00 75.00 84 ASP A C 1
ATOM 705 O O . ASP A 1 84 ? -3.633 14.300 -4.990 1.00 75.00 84 ASP A O 1
ATOM 709 N N . ALA A 1 85 ? -4.599 12.752 -3.665 1.00 71.62 85 ALA A N 1
ATOM 710 C CA . ALA A 1 85 ? -5.420 13.701 -2.920 1.00 71.62 85 ALA A CA 1
ATOM 711 C C . ALA A 1 85 ? -4.546 14.565 -1.999 1.00 71.62 85 ALA A C 1
ATOM 713 O O . ALA A 1 85 ? -4.635 15.786 -2.061 1.00 71.62 85 ALA A O 1
ATOM 714 N N . ILE A 1 86 ? -3.614 13.946 -1.259 1.00 74.38 86 ILE A N 1
ATOM 715 C CA . ILE A 1 86 ? -2.644 14.662 -0.405 1.00 74.38 86 ILE A CA 1
ATOM 716 C C . ILE A 1 86 ? -1.787 15.629 -1.232 1.00 74.38 86 ILE A C 1
ATOM 718 O O . ILE A 1 86 ? -1.484 16.735 -0.802 1.00 74.38 86 ILE A O 1
ATOM 722 N N . ARG A 1 87 ? -1.377 15.229 -2.442 1.00 70.38 87 ARG A N 1
ATOM 723 C CA . ARG A 1 87 ? -0.534 16.074 -3.299 1.00 70.38 87 ARG A CA 1
ATOM 724 C C . ARG A 1 87 ? -1.266 17.310 -3.825 1.00 70.38 87 ARG A C 1
ATOM 726 O O . ARG A 1 87 ? -0.612 18.305 -4.128 1.00 70.38 87 ARG A O 1
ATOM 733 N N . ARG A 1 88 ? -2.586 17.227 -4.017 1.00 72.38 88 ARG A N 1
ATOM 734 C CA . ARG A 1 88 ? -3.402 18.336 -4.532 1.00 72.38 88 ARG A CA 1
ATOM 735 C C . ARG A 1 88 ? -3.794 19.311 -3.426 1.00 72.38 88 ARG A C 1
ATOM 737 O O . ARG A 1 88 ? -3.786 20.510 -3.680 1.00 72.38 88 ARG A O 1
ATOM 744 N N . GLU A 1 89 ? -4.097 18.800 -2.237 1.00 64.25 89 GLU A N 1
ATOM 745 C CA . GLU A 1 89 ? -4.588 19.571 -1.090 1.00 64.25 89 GLU A CA 1
ATOM 746 C C . GLU 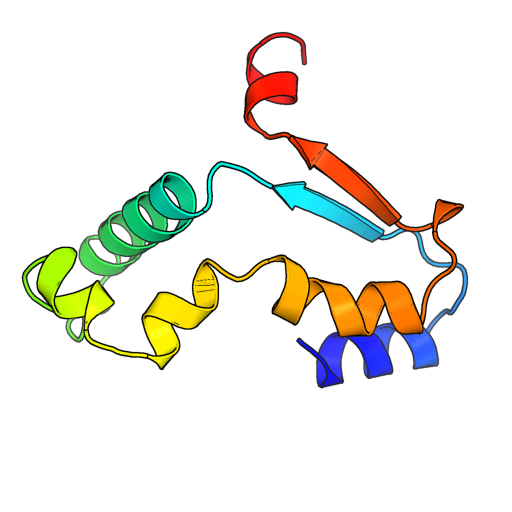A 1 89 ? -4.004 18.974 0.209 1.00 64.25 89 GLU A C 1
ATOM 748 O O . GLU A 1 89 ? -4.602 18.059 0.779 1.00 64.25 89 GLU A O 1
ATOM 753 N N . PRO A 1 90 ? -2.796 19.408 0.619 1.00 61.62 90 PRO A N 1
ATOM 754 C CA . PRO A 1 90 ? -2.071 18.841 1.757 1.00 61.62 90 PRO A CA 1
ATOM 755 C C . PRO A 1 90 ? -2.619 19.248 3.131 1.00 61.62 90 PRO A C 1
ATOM 757 O O . PRO A 1 90 ? -3.179 20.361 3.259 1.00 61.62 90 PRO A O 1
#

Secondary structure (DSSP, 8-state):
-HHHHHHHHHH-TT--EEEEE--HHHHHHHHHHHHHHTT-TTS-SSHHHHHHSHHHHHTT-HHHHHHHHHTTS-GGGEEEEEHHHHHH--

pLDDT: mean 86.04, std 8.73, range [58.53, 94.5]